Protein AF-A0A949YAJ8-F1 (afdb_monomer)

Secondary structure (DSSP, 8-state):
----PPP-TTEEEEEEEETTEEEEEEEEE-TTSPEEE----TT--GGGGTTHHHHHHHTT-EEEEEPPTTSTTS---SSSTTTSHHHHHHHHHTT--SS------TT--S-HHHH-HHHHHHHHHHHHHHHHHHHHHTT-

Radius of gyration: 16.21 Å; Cα contacts (8 Å, |Δi|>4): 186; chains: 1; bounding box: 40×36×46 Å

pLDDT: mean 83.18, std 14.33, range [36.09, 97.31]

Mean predicted aligned error: 7.19 Å

Solvent-accessible surface area (backbone atoms only — not comparable to full-atom values): 8382 Å² total; per-residue (Å²): 132,87,71,78,79,78,85,46,82,76,45,48,78,50,76,46,80,52,95,94,41,46,34,23,31,36,40,31,47,34,88,87,26,63,79,44,79,48,78,58,62,90,97,44,28,35,70,61,38,59,66,31,52,48,53,42,27,74,74,41,22,17,40,39,22,44,17,54,85,64,23,68,80,13,41,65,76,87,77,62,84,72,69,43,73,63,45,45,46,50,63,48,58,79,57,65,65,94,74,85,86,87,86,85,63,83,101,54,79,89,50,51,44,76,73,39,25,68,62,53,45,50,55,51,52,53,52,54,54,51,52,55,53,54,61,64,56,74,76,112

Nearest PDB structures (foldseek):
  7jqx-assembly1_A  TM=7.637E-01  e=1.543E-08  Burkholderia cenocepacia J2315
  7jqy-assembly1_B  TM=7.613E-01  e=2.591E-08  Burkholderia cenocepacia J2315
  3qit-assembly1_A  TM=8.392E-01  e=1.533E-06  Moorena producens 19L
  3qit-assembly2_D  TM=7.575E-01  e=1.109E-06  Moorena producens 19L
  3qit-assembly1_B  TM=7.539E-01  e=1.109E-06  Moorena producens 19L

Foldseek 3Di:
DPDDPDDQPQKDWDWDDDPNKIKIKIWGAAPPAAEDEDEDDPPDAQCLQSQQVVVLSVVRYTYMYIGPACGDPIDPDPDCPCVPPVNVVVVCVVVPDPDDDDDDDPPDDDRCSVPPSPVVNVVVVVSVVVVVVVVVVVVD

Sequence (140 aa):
MQKEPSEIPGFRHTLAEVADTRISYWIGGRTEGPPVLLWHGFLGNSFSWHKVMPLLAGAGCSVLAPDMRGFGDSAKPLGTDGYDGKALAEEFRRLVAENVAGGVIDSSGHFLPEEAPEEVVRSLLDALGQEQKLKSTAHI

Structure (mmCIF, N/CA/C/O backbone):
data_AF-A0A949YAJ8-F1
#
_entry.id   AF-A0A949YAJ8-F1
#
loop_
_atom_site.group_PDB
_atom_site.id
_atom_site.type_symbol
_atom_site.label_atom_id
_atom_site.label_alt_id
_atom_site.label_comp_id
_atom_site.label_asym_id
_at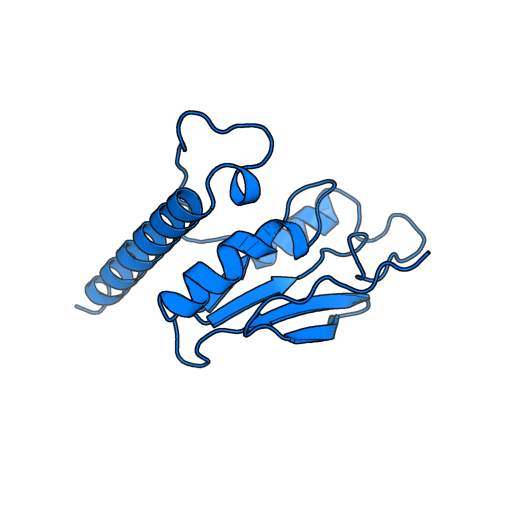om_site.label_entity_id
_atom_site.label_seq_id
_atom_site.pdbx_PDB_ins_code
_atom_site.Cartn_x
_atom_site.Cartn_y
_atom_site.Cartn_z
_atom_site.occupancy
_atom_site.B_iso_or_equiv
_atom_site.auth_seq_id
_atom_site.auth_comp_id
_atom_site.auth_asym_id
_atom_site.auth_atom_id
_atom_site.pdbx_PDB_model_num
ATOM 1 N N . MET A 1 1 ? 2.517 15.857 -19.663 1.00 36.09 1 MET A N 1
ATOM 2 C CA . MET A 1 1 ? 1.704 16.624 -18.699 1.00 36.09 1 MET A CA 1
ATOM 3 C C . MET A 1 1 ? 1.783 15.878 -17.379 1.00 36.09 1 MET A C 1
ATOM 5 O O . MET A 1 1 ? 1.143 14.844 -17.260 1.00 36.09 1 MET A O 1
ATOM 9 N N . GLN A 1 2 ? 2.671 16.297 -16.472 1.00 36.97 2 GLN A N 1
ATOM 10 C CA . GLN A 1 2 ? 2.704 15.738 -15.118 1.00 36.97 2 GLN A CA 1
ATOM 11 C C . GLN A 1 2 ? 1.421 16.208 -14.436 1.00 36.97 2 GLN A C 1
ATOM 13 O O . GLN A 1 2 ? 1.167 17.408 -14.359 1.00 36.97 2 GLN A O 1
ATOM 18 N N . LYS A 1 3 ? 0.544 15.264 -14.106 1.00 44.19 3 LYS A N 1
ATOM 19 C CA . LYS A 1 3 ? -0.681 15.550 -13.370 1.00 44.19 3 LYS A CA 1
ATOM 20 C C . LYS A 1 3 ? -0.236 15.719 -11.919 1.00 44.19 3 LYS A C 1
ATOM 22 O O . LYS A 1 3 ? 0.390 14.802 -11.401 1.00 44.19 3 LYS A O 1
ATOM 27 N N . GLU A 1 4 ? -0.488 16.882 -11.320 1.00 49.53 4 GLU A N 1
ATOM 28 C CA . GLU A 1 4 ? -0.340 17.080 -9.870 1.00 49.53 4 GLU A CA 1
ATOM 29 C C . GLU A 1 4 ? -0.942 15.858 -9.150 1.00 49.53 4 GLU A C 1
ATOM 31 O O . GLU A 1 4 ? -2.061 15.459 -9.515 1.00 49.53 4 GLU A O 1
ATOM 36 N N . PRO A 1 5 ? -0.227 15.213 -8.208 1.00 54.81 5 PRO A N 1
ATOM 37 C CA . PRO A 1 5 ? -0.802 14.107 -7.468 1.00 54.81 5 PRO A CA 1
ATOM 38 C C . PRO A 1 5 ? -2.028 14.638 -6.733 1.00 54.81 5 PRO A C 1
ATOM 40 O O . PRO A 1 5 ? -1.943 15.581 -5.950 1.00 54.81 5 PRO A O 1
ATOM 43 N N . SER A 1 6 ? -3.190 14.058 -7.024 1.00 71.25 6 SER A N 1
ATOM 44 C CA . SER A 1 6 ? -4.418 14.347 -6.292 1.00 71.25 6 SER A CA 1
ATOM 45 C C . SER A 1 6 ? -4.152 14.159 -4.798 1.00 71.25 6 SER A C 1
ATOM 47 O O . SER A 1 6 ? -3.668 13.106 -4.389 1.00 71.25 6 SER A O 1
ATOM 49 N N . GLU A 1 7 ? -4.408 15.192 -3.995 1.00 86.06 7 GLU A N 1
ATOM 50 C CA . GLU A 1 7 ? -4.142 15.157 -2.556 1.00 86.06 7 GLU A CA 1
ATOM 51 C C . GLU A 1 7 ? -4.919 14.021 -1.876 1.00 86.06 7 GLU A C 1
ATOM 53 O O . GLU A 1 7 ? -6.088 13.772 -2.180 1.00 86.06 7 GLU A O 1
ATOM 58 N N . ILE A 1 8 ? -4.271 13.350 -0.921 1.00 92.31 8 ILE A N 1
ATOM 59 C CA . ILE A 1 8 ? -4.879 12.299 -0.101 1.00 92.31 8 ILE A CA 1
ATOM 60 C C . ILE A 1 8 ? -4.901 12.803 1.348 1.00 92.31 8 ILE A C 1
ATOM 62 O O . ILE A 1 8 ? -3.833 12.995 1.938 1.00 92.31 8 ILE A O 1
ATOM 66 N N . PRO A 1 9 ? -6.082 13.052 1.943 1.00 89.00 9 PRO A N 1
ATOM 67 C CA . PRO A 1 9 ? -6.181 13.655 3.268 1.00 89.00 9 PRO A CA 1
ATOM 68 C C . PRO A 1 9 ? -5.411 12.878 4.339 1.00 89.00 9 PRO A C 1
ATOM 70 O O . PRO A 1 9 ? -5.625 11.683 4.526 1.00 89.00 9 PRO A O 1
ATOM 73 N N . GLY A 1 10 ? -4.532 13.570 5.068 1.00 91.56 10 GLY A N 1
ATOM 74 C CA . GLY A 1 10 ? -3.727 12.969 6.138 1.00 91.56 10 GLY A CA 1
ATOM 75 C C . GLY A 1 10 ? -2.516 12.163 5.657 1.00 91.56 10 GLY A C 1
ATOM 76 O O . GLY A 1 10 ? -1.857 11.526 6.479 1.00 91.56 10 GLY A O 1
ATOM 77 N N . PHE A 1 11 ? -2.204 12.206 4.359 1.00 96.19 11 PHE A N 1
ATOM 78 C CA . PHE A 1 11 ? -1.053 11.530 3.776 1.00 96.19 11 PHE A CA 1
ATOM 79 C C . PHE A 1 11 ? -0.096 12.519 3.124 1.00 96.19 11 PHE A C 1
ATOM 81 O O . PHE A 1 11 ? -0.489 13.499 2.496 1.00 96.19 11 PHE A O 1
ATOM 88 N N . ARG A 1 12 ? 1.194 12.225 3.263 1.00 95.31 12 ARG A N 1
ATOM 89 C CA . ARG A 1 12 ? 2.269 12.933 2.577 1.00 95.31 12 ARG A CA 1
ATOM 90 C C . ARG A 1 12 ? 2.787 12.067 1.439 1.00 95.31 12 ARG A C 1
ATOM 92 O O . ARG A 1 12 ? 3.123 10.905 1.665 1.00 95.31 12 ARG A O 1
ATOM 99 N N . HIS A 1 13 ? 2.906 12.659 0.256 1.00 95.56 13 HIS A N 1
ATOM 100 C CA . HIS A 1 13 ? 3.624 12.081 -0.877 1.00 95.56 13 HIS A CA 1
ATOM 101 C C . HIS A 1 13 ? 5.090 12.510 -0.828 1.00 95.56 13 HIS A C 1
ATOM 103 O O . HIS A 1 13 ? 5.386 13.683 -0.598 1.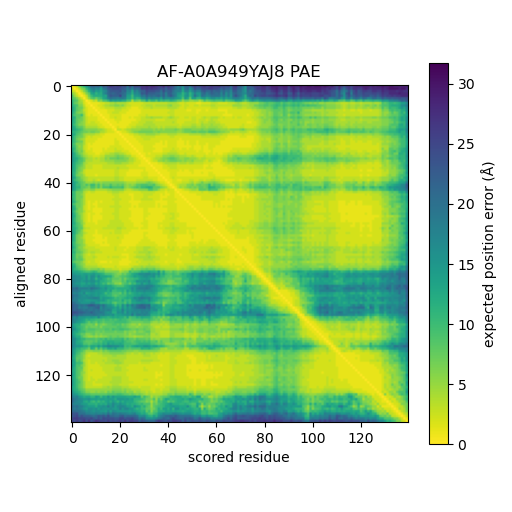00 95.56 13 HIS A O 1
ATOM 109 N N . THR A 1 14 ? 6.020 11.567 -0.958 1.00 93.88 14 THR A N 1
ATOM 110 C CA . THR A 1 14 ? 7.459 11.852 -0.896 1.00 93.88 14 THR A CA 1
ATOM 111 C C . THR A 1 14 ? 8.269 10.795 -1.648 1.00 93.88 14 THR A C 1
ATOM 113 O O . THR A 1 14 ? 7.748 9.765 -2.072 1.00 93.88 14 THR A O 1
ATOM 116 N N . LEU A 1 15 ? 9.561 11.068 -1.818 1.00 93.69 15 LEU A N 1
ATOM 117 C CA . LEU A 1 15 ? 10.530 10.192 -2.468 1.00 93.69 15 LEU A CA 1
ATOM 118 C C . LEU A 1 15 ? 11.583 9.726 -1.451 1.00 93.69 15 LEU A C 1
ATOM 120 O O . LEU A 1 15 ? 11.938 10.482 -0.545 1.00 93.69 15 LEU A O 1
ATOM 124 N N . ALA A 1 16 ? 12.111 8.516 -1.624 1.00 92.31 16 ALA A N 1
ATOM 125 C CA . ALA A 1 16 ? 13.292 8.022 -0.915 1.00 92.31 16 ALA A CA 1
ATOM 126 C C . ALA A 1 16 ? 14.221 7.260 -1.864 1.00 92.31 16 ALA A C 1
ATOM 128 O O . ALA A 1 16 ? 13.761 6.603 -2.794 1.00 92.31 16 ALA A O 1
ATOM 129 N N . GLU A 1 17 ? 15.526 7.320 -1.610 1.00 90.88 17 GLU A N 1
ATOM 130 C CA . GLU A 1 17 ? 16.500 6.456 -2.281 1.00 90.88 17 GLU A CA 1
ATOM 131 C C . GLU A 1 17 ? 16.525 5.095 -1.579 1.00 90.88 17 GLU A C 1
ATOM 133 O O . GLU A 1 17 ? 16.821 5.004 -0.384 1.00 90.88 17 GLU A O 1
ATOM 138 N N . VAL A 1 18 ? 16.193 4.036 -2.314 1.00 84.62 18 VAL A N 1
ATOM 139 C CA . VAL A 1 18 ? 16.194 2.656 -1.824 1.00 84.62 18 VAL A CA 1
ATOM 140 C C . VAL A 1 18 ? 17.124 1.845 -2.716 1.00 84.62 18 VAL A C 1
ATOM 142 O O . VAL A 1 18 ? 16.849 1.636 -3.896 1.00 84.62 18 VAL A O 1
ATOM 145 N N . ALA A 1 19 ? 18.243 1.400 -2.139 1.00 82.00 19 ALA A N 1
ATOM 146 C CA . ALA A 1 19 ? 19.365 0.825 -2.878 1.00 82.00 19 ALA A CA 1
ATOM 147 C C . ALA A 1 19 ? 19.861 1.774 -3.989 1.00 82.00 19 ALA A C 1
ATOM 149 O O . ALA A 1 19 ? 20.478 2.791 -3.687 1.00 82.00 19 ALA A O 1
ATOM 150 N N . ASP A 1 20 ? 19.603 1.445 -5.251 1.00 83.00 20 ASP A N 1
ATOM 151 C CA . ASP A 1 20 ? 20.008 2.192 -6.444 1.00 83.00 20 ASP A CA 1
ATOM 152 C C . ASP A 1 20 ? 18.829 2.892 -7.145 1.00 83.00 20 ASP A C 1
ATOM 154 O O . ASP A 1 20 ? 18.955 3.337 -8.286 1.00 83.00 20 ASP A O 1
ATOM 158 N N . THR A 1 21 ? 17.660 2.945 -6.498 1.00 85.06 21 THR A N 1
ATOM 159 C CA . THR A 1 21 ? 16.413 3.395 -7.122 1.00 85.06 21 THR A CA 1
ATOM 160 C C . THR A 1 21 ? 15.659 4.379 -6.241 1.00 85.06 21 THR A C 1
ATOM 162 O O . THR A 1 21 ? 15.359 4.110 -5.078 1.00 85.06 21 THR A O 1
ATOM 165 N N . ARG A 1 22 ? 15.249 5.497 -6.844 1.00 92.81 22 ARG A N 1
ATOM 166 C CA . ARG A 1 22 ? 14.348 6.461 -6.216 1.00 92.81 22 ARG A CA 1
ATOM 167 C C . ARG A 1 22 ? 12.912 5.943 -6.222 1.00 92.81 22 ARG A C 1
ATOM 169 O O . ARG A 1 22 ? 12.319 5.783 -7.291 1.00 92.81 22 ARG A O 1
ATOM 176 N N . ILE A 1 23 ? 12.355 5.741 -5.036 1.00 92.75 23 ILE A N 1
ATOM 177 C CA . ILE A 1 23 ? 11.005 5.229 -4.811 1.00 92.75 23 ILE A CA 1
ATOM 178 C C . ILE A 1 23 ? 10.070 6.357 -4.377 1.00 92.75 23 ILE A C 1
ATOM 180 O O . ILE A 1 23 ? 10.345 7.063 -3.408 1.00 92.75 23 ILE A O 1
ATOM 184 N N . SER A 1 24 ? 8.966 6.514 -5.103 1.00 95.38 24 SER A N 1
ATOM 185 C CA . SER A 1 24 ? 7.818 7.364 -4.764 1.00 95.38 24 SER A CA 1
ATOM 186 C C . SER A 1 24 ? 6.900 6.623 -3.804 1.00 95.38 24 SER A C 1
ATOM 188 O O . SER A 1 24 ? 6.660 5.432 -3.991 1.00 95.38 24 SER A O 1
ATOM 190 N N . TYR A 1 25 ? 6.393 7.291 -2.770 1.00 95.06 25 TYR A N 1
ATOM 191 C CA . TYR A 1 25 ? 5.452 6.672 -1.842 1.00 95.06 25 TYR A CA 1
ATOM 192 C C . TYR A 1 25 ? 4.557 7.674 -1.115 1.00 95.06 25 TYR A C 1
ATOM 194 O O . TYR A 1 25 ? 4.913 8.836 -0.902 1.00 95.06 25 TYR A O 1
ATOM 202 N N . TRP A 1 26 ? 3.405 7.179 -0.669 1.00 96.50 26 TRP A N 1
ATOM 203 C CA . TRP A 1 26 ? 2.528 7.848 0.288 1.00 96.50 26 TRP A CA 1
ATOM 204 C C . TRP A 1 26 ? 2.741 7.290 1.690 1.00 96.50 26 TRP A C 1
ATOM 206 O O . TRP A 1 26 ? 2.879 6.080 1.863 1.00 96.50 26 TRP A O 1
ATOM 216 N N . ILE A 1 27 ? 2.742 8.164 2.696 1.00 96.12 27 ILE A N 1
ATOM 217 C CA . ILE A 1 27 ? 2.810 7.779 4.109 1.00 96.12 27 ILE A CA 1
ATOM 218 C C . ILE A 1 27 ? 1.851 8.619 4.954 1.00 96.12 27 ILE A C 1
ATOM 220 O O . ILE A 1 27 ? 1.750 9.833 4.766 1.00 96.12 27 ILE A O 1
ATOM 224 N N . GLY A 1 28 ? 1.158 7.983 5.894 1.00 96.31 28 GLY A N 1
ATOM 225 C CA . GLY A 1 28 ? 0.183 8.642 6.761 1.00 96.31 28 GLY A CA 1
ATOM 226 C C . GLY A 1 28 ? -0.345 7.727 7.862 1.00 96.31 28 GLY A C 1
ATOM 227 O O . GLY A 1 28 ? 0.120 6.602 8.038 1.00 96.31 28 GLY A O 1
ATOM 228 N N . GLY A 1 29 ? -1.327 8.218 8.615 1.00 94.81 29 GLY A N 1
ATOM 229 C CA . GLY A 1 29 ? -1.901 7.496 9.752 1.00 94.81 29 GLY A CA 1
ATOM 230 C C . GLY A 1 29 ? -1.152 7.714 11.069 1.00 94.81 29 GLY A C 1
ATOM 231 O O . GLY A 1 29 ? -0.429 8.696 11.242 1.00 94.81 29 GLY A O 1
ATOM 232 N N . ARG A 1 30 ? -1.379 6.829 12.044 1.00 93.50 30 ARG A N 1
ATOM 233 C CA . ARG A 1 30 ? -0.803 6.949 13.393 1.00 93.50 30 ARG A CA 1
ATOM 234 C C . ARG A 1 30 ? 0.572 6.296 13.433 1.00 93.50 30 ARG A C 1
ATOM 236 O O . ARG A 1 30 ? 0.661 5.096 13.230 1.00 93.50 30 ARG A O 1
ATOM 243 N N . THR A 1 31 ? 1.614 7.046 13.790 1.00 88.06 31 THR A N 1
ATOM 244 C CA . THR A 1 31 ? 3.006 6.553 13.837 1.00 88.06 31 THR A CA 1
ATOM 245 C C . THR A 1 31 ? 3.190 5.290 14.686 1.00 88.06 31 THR A C 1
ATOM 247 O O . THR A 1 31 ? 3.973 4.424 14.317 1.00 88.06 31 THR A O 1
ATOM 250 N N . GLU A 1 32 ? 2.451 5.168 15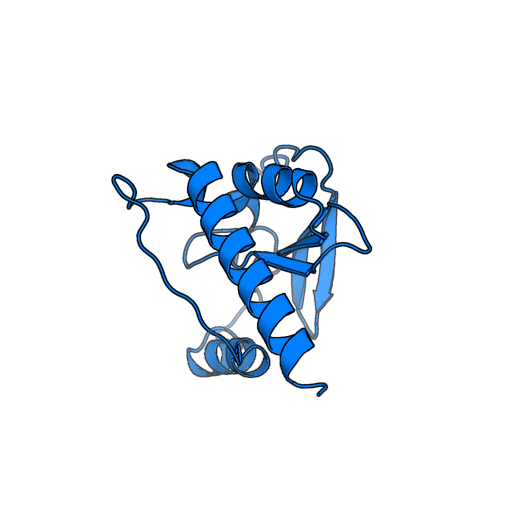.794 1.00 90.31 32 GLU A N 1
ATOM 251 C CA . GLU A 1 32 ? 2.496 4.004 16.700 1.00 90.31 32 GLU A CA 1
ATOM 252 C C . GLU A 1 32 ? 1.395 2.964 16.420 1.00 90.31 32 GLU A C 1
ATOM 254 O O . GLU A 1 32 ? 1.184 2.037 17.199 1.00 90.31 32 GLU A O 1
ATOM 259 N N . GLY A 1 33 ? 0.648 3.137 15.330 1.00 89.81 33 GLY A N 1
ATOM 260 C CA . GLY A 1 33 ? -0.363 2.186 14.888 1.00 89.81 33 GLY A CA 1
ATOM 261 C C . GLY A 1 33 ? 0.246 0.944 14.232 1.00 89.81 33 GLY A C 1
ATOM 262 O O . GLY A 1 33 ? 1.404 0.980 13.804 1.00 89.81 33 GLY A O 1
ATOM 263 N N . PRO A 1 34 ? -0.533 -0.143 14.075 1.00 92.12 34 PRO A N 1
ATOM 264 C CA . PRO A 1 34 ? -0.100 -1.305 13.305 1.00 92.12 34 PRO A CA 1
ATOM 265 C C . PRO A 1 34 ? 0.354 -0.883 11.897 1.00 92.12 34 PRO A C 1
ATOM 267 O O . PRO A 1 34 ? -0.402 -0.174 11.219 1.00 92.12 34 PRO A O 1
AT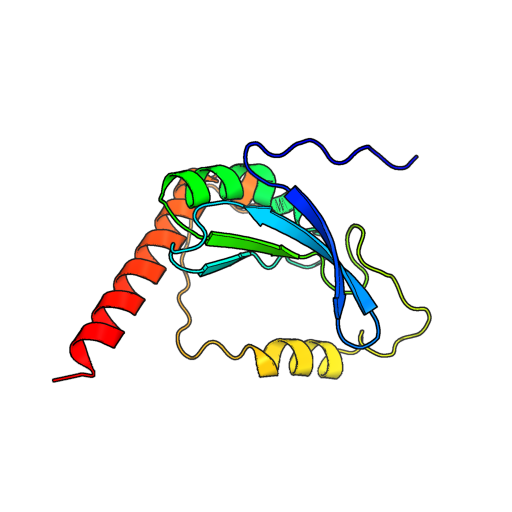OM 270 N N . PRO A 1 35 ? 1.567 -1.265 11.455 1.00 91.56 35 PRO A N 1
ATOM 271 C CA . PRO A 1 35 ? 2.071 -0.885 10.146 1.00 91.56 35 PRO A CA 1
ATOM 272 C C . PRO A 1 35 ? 1.362 -1.671 9.042 1.00 91.56 35 PRO A C 1
ATOM 274 O O . PRO A 1 35 ? 1.235 -2.892 9.114 1.00 91.56 35 PRO A O 1
ATOM 277 N N . VAL A 1 36 ? 0.939 -0.966 7.996 1.00 93.50 36 VAL A N 1
ATOM 278 C CA . VAL A 1 36 ? 0.301 -1.528 6.806 1.00 93.50 36 VAL A CA 1
ATOM 279 C C . VAL A 1 36 ? 1.045 -1.041 5.571 1.00 93.50 36 VAL A C 1
ATOM 281 O O . VAL A 1 36 ? 1.080 0.156 5.284 1.00 93.50 36 VAL A O 1
ATOM 284 N N . LEU A 1 37 ? 1.628 -1.986 4.835 1.00 92.62 37 LEU A N 1
ATOM 285 C CA . LEU A 1 37 ? 2.222 -1.752 3.525 1.00 92.62 37 LEU A CA 1
ATOM 286 C C . LEU A 1 37 ? 1.197 -2.107 2.444 1.00 92.62 37 LEU A C 1
ATOM 288 O O . LEU A 1 37 ? 0.803 -3.265 2.322 1.00 92.62 37 LEU A O 1
ATOM 292 N N . LEU A 1 38 ? 0.777 -1.123 1.652 1.00 93.81 38 LEU A N 1
ATOM 293 C CA . LEU A 1 38 ? -0.131 -1.324 0.526 1.00 93.81 38 LEU A CA 1
ATOM 294 C C . LEU A 1 38 ? 0.674 -1.453 -0.764 1.00 93.81 38 LEU A C 1
ATOM 296 O O . LEU A 1 38 ? 1.193 -0.471 -1.295 1.00 93.81 38 LEU A O 1
ATOM 300 N N . TRP A 1 39 ? 0.777 -2.681 -1.262 1.00 89.75 39 TRP A N 1
ATOM 301 C CA . TRP A 1 39 ? 1.522 -2.996 -2.474 1.00 89.75 39 TRP A CA 1
ATOM 302 C C . TRP A 1 39 ? 0.584 -3.051 -3.680 1.00 89.75 39 TRP A C 1
ATOM 304 O O . TRP A 1 39 ? -0.401 -3.788 -3.672 1.00 89.75 39 TRP A O 1
ATOM 314 N N . HIS A 1 40 ? 0.845 -2.253 -4.716 1.00 90.06 40 HIS A N 1
ATOM 315 C CA . HIS A 1 40 ? 0.012 -2.252 -5.920 1.00 90.06 40 HIS A CA 1
ATOM 316 C C . HIS A 1 40 ? 0.392 -3.386 -6.888 1.00 90.06 40 HIS A C 1
ATOM 318 O O . HIS A 1 40 ? 1.490 -3.939 -6.839 1.00 90.06 40 HIS A O 1
ATOM 324 N N . GLY A 1 41 ? -0.528 -3.728 -7.792 1.00 79.69 41 GLY A N 1
ATOM 325 C CA . GLY A 1 41 ? -0.310 -4.732 -8.835 1.00 79.69 41 GLY A CA 1
ATOM 326 C C . GLY A 1 41 ? 0.292 -4.171 -10.128 1.00 79.69 41 GLY A C 1
ATOM 327 O O . GLY A 1 41 ? 0.598 -2.980 -10.245 1.00 79.69 41 GLY A O 1
ATOM 328 N N . PHE A 1 42 ? 0.423 -5.050 -11.124 1.00 73.75 42 PHE A N 1
ATOM 329 C CA . PHE A 1 42 ? 0.845 -4.708 -12.484 1.00 73.75 42 PHE A CA 1
ATOM 330 C C . PHE A 1 42 ? -0.095 -3.661 -13.112 1.00 73.75 42 PHE A C 1
ATOM 332 O O . PHE A 1 42 ? -1.305 -3.715 -12.911 1.00 73.75 42 PHE A O 1
ATOM 339 N N . LEU A 1 43 ? 0.468 -2.704 -13.858 1.00 77.69 43 LEU A N 1
ATOM 340 C CA . LEU A 1 43 ? -0.203 -1.517 -14.433 1.00 77.69 43 LEU A CA 1
ATOM 341 C C . LEU A 1 43 ? -0.759 -0.490 -13.424 1.00 77.69 43 LEU A C 1
ATOM 343 O O . LEU A 1 43 ? -1.280 0.540 -13.848 1.00 77.69 43 LEU A O 1
ATOM 347 N N . GLY A 1 44 ? -0.626 -0.731 -12.118 1.00 85.81 44 GLY A N 1
ATOM 348 C CA . GLY A 1 44 ? -1.033 0.204 -11.068 1.00 85.81 44 GLY A CA 1
ATOM 349 C C . GLY A 1 44 ? 0.075 1.158 -10.610 1.00 85.81 44 GLY A C 1
ATOM 350 O O . GLY A 1 44 ? 1.203 1.138 -11.106 1.00 85.81 44 GLY A O 1
ATOM 351 N N . ASN A 1 45 ? -0.265 1.983 -9.624 1.00 92.12 45 ASN A N 1
ATOM 352 C CA . ASN A 1 45 ? 0.659 2.783 -8.816 1.00 92.12 45 ASN A CA 1
ATOM 353 C C . ASN A 1 45 ? 0.071 2.938 -7.402 1.00 92.12 45 ASN A C 1
ATOM 355 O O . ASN A 1 45 ? -1.039 2.497 -7.143 1.00 92.12 45 ASN A O 1
ATOM 359 N N . SER A 1 46 ? 0.778 3.556 -6.471 1.00 93.50 46 SER A N 1
ATOM 360 C CA . SER A 1 46 ? 0.334 3.778 -5.089 1.00 93.50 46 SER A CA 1
ATOM 361 C C . SER A 1 46 ? -1.000 4.531 -4.959 1.00 93.50 46 SER A C 1
ATOM 363 O O . SER A 1 46 ? -1.758 4.265 -4.023 1.00 93.50 46 SER A O 1
ATOM 365 N N . PHE A 1 47 ? -1.349 5.405 -5.911 1.00 93.19 47 PHE A N 1
ATOM 366 C CA . PHE A 1 47 ? -2.617 6.149 -5.908 1.00 93.19 47 PHE A CA 1
ATOM 367 C C . PHE A 1 47 ? -3.848 5.243 -6.088 1.00 93.19 47 PHE A C 1
ATOM 369 O O . PHE A 1 47 ? -4.956 5.605 -5.693 1.00 93.19 47 PHE A O 1
ATOM 376 N N . SER A 1 48 ? -3.649 4.018 -6.578 1.00 92.62 48 SER A N 1
ATOM 377 C CA . SER A 1 48 ? -4.626 2.923 -6.530 1.00 92.62 48 SER A CA 1
ATOM 378 C C . SER A 1 48 ? -5.293 2.749 -5.161 1.00 92.62 48 SER A C 1
ATOM 380 O O . SER A 1 48 ? -6.412 2.263 -5.080 1.00 92.62 48 SER A O 1
ATOM 382 N N . TRP A 1 49 ? -4.626 3.149 -4.079 1.00 94.81 49 TRP A N 1
ATOM 383 C CA . TRP A 1 49 ? -5.111 2.980 -2.715 1.00 94.81 49 TRP A CA 1
ATOM 384 C C . TRP A 1 49 ? -5.742 4.239 -2.111 1.00 94.81 49 TRP A C 1
ATOM 386 O O . TRP A 1 49 ? -6.012 4.261 -0.911 1.00 94.81 49 TRP A O 1
ATOM 396 N N . HIS A 1 50 ? -5.984 5.296 -2.893 1.00 95.25 50 HIS A N 1
ATOM 397 C CA . HIS A 1 50 ? -6.375 6.604 -2.353 1.00 95.25 50 HIS A CA 1
ATOM 398 C C . HIS A 1 50 ? -7.676 6.601 -1.533 1.00 95.25 50 HIS A C 1
ATOM 400 O O . HIS A 1 50 ? -7.793 7.383 -0.593 1.00 95.25 50 HIS A O 1
ATOM 406 N N . LYS A 1 51 ? -8.625 5.702 -1.831 1.00 95.50 51 LYS A N 1
ATOM 407 C CA . LYS A 1 51 ? -9.849 5.514 -1.030 1.00 95.50 51 LYS A CA 1
ATOM 408 C C . LYS A 1 51 ? -9.641 4.646 0.214 1.00 95.50 51 LYS A C 1
ATOM 410 O O . LYS A 1 51 ? -10.334 4.819 1.207 1.00 95.50 51 LYS A O 1
ATOM 415 N N . VAL A 1 52 ? -8.673 3.732 0.180 1.00 96.75 52 VAL A N 1
ATOM 416 C CA . VAL A 1 52 ? -8.381 2.767 1.256 1.00 96.75 52 VAL A CA 1
ATOM 417 C C . VAL A 1 52 ? -7.481 3.380 2.333 1.00 96.75 52 VAL A C 1
ATOM 419 O O . VAL A 1 52 ? -7.691 3.165 3.526 1.00 96.75 52 VAL A O 1
ATOM 422 N N . MET A 1 53 ? -6.491 4.178 1.927 1.00 97.25 53 MET A N 1
ATOM 423 C CA . MET A 1 53 ? -5.498 4.787 2.815 1.00 97.25 53 MET A CA 1
ATOM 424 C C . MET A 1 53 ? -6.122 5.611 3.964 1.00 97.25 53 MET A C 1
ATOM 426 O O . MET A 1 53 ? -5.795 5.331 5.123 1.00 97.25 53 MET A O 1
ATOM 430 N N . PRO A 1 54 ? -7.054 6.559 3.717 1.00 96.62 54 PRO A N 1
ATOM 431 C CA . PRO A 1 54 ? -7.693 7.326 4.789 1.00 96.62 54 PRO A CA 1
ATOM 432 C C . PRO A 1 54 ? -8.513 6.465 5.755 1.00 96.62 54 PRO A C 1
ATOM 434 O O . PRO A 1 54 ? -8.552 6.754 6.949 1.00 96.62 54 PRO A O 1
ATOM 437 N N . LEU A 1 55 ? -9.140 5.392 5.265 1.00 97.31 55 LEU A N 1
ATOM 438 C CA . LEU A 1 55 ? -9.951 4.490 6.084 1.00 97.31 55 LEU A CA 1
ATOM 439 C C . LEU A 1 55 ? -9.084 3.675 7.056 1.00 97.31 55 LEU A C 1
ATOM 441 O O . LEU A 1 55 ? -9.405 3.589 8.240 1.00 97.31 55 LEU A O 1
ATOM 445 N N . LEU A 1 56 ? -7.944 3.149 6.595 1.00 97.12 56 LEU A N 1
ATOM 446 C CA . LEU A 1 56 ? -6.967 2.475 7.462 1.00 97.12 56 LEU A CA 1
ATOM 447 C C . LEU A 1 56 ? -6.354 3.437 8.487 1.00 97.12 56 LEU A C 1
ATOM 449 O O . LEU A 1 56 ? -6.214 3.093 9.661 1.00 97.12 56 LEU A O 1
ATOM 453 N N . ALA A 1 57 ? -6.020 4.659 8.064 1.00 96.44 57 ALA A N 1
ATOM 454 C CA . ALA A 1 57 ? -5.536 5.696 8.971 1.00 96.44 57 ALA A CA 1
ATOM 455 C C . ALA A 1 57 ? -6.583 6.041 10.048 1.00 96.44 57 ALA A C 1
ATOM 457 O O . ALA A 1 57 ? -6.240 6.138 11.227 1.00 96.44 57 ALA A O 1
ATOM 458 N N . GLY A 1 58 ? -7.859 6.158 9.664 1.00 96.06 58 GLY A N 1
ATOM 459 C CA . GLY A 1 58 ? -8.986 6.364 10.578 1.00 96.06 58 GLY A CA 1
ATOM 460 C C . GLY A 1 58 ? -9.204 5.200 11.551 1.00 96.06 58 GLY A C 1
ATOM 461 O O . GLY A 1 58 ? -9.564 5.428 12.704 1.00 96.06 58 GLY A O 1
ATOM 462 N N . ALA A 1 59 ? -8.899 3.969 11.131 1.00 95.94 59 ALA A N 1
ATOM 463 C CA . ALA A 1 59 ? -8.870 2.785 11.994 1.00 95.94 59 ALA A CA 1
ATOM 464 C C . ALA A 1 59 ? -7.632 2.724 12.916 1.00 95.94 59 ALA A C 1
ATOM 466 O O . ALA A 1 59 ? -7.523 1.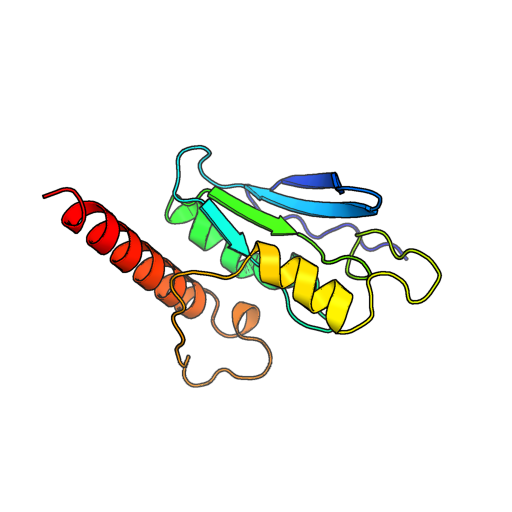840 13.764 1.00 95.94 59 ALA A O 1
ATOM 467 N N . GLY A 1 60 ? -6.710 3.682 12.792 1.00 95.31 60 GLY A N 1
ATOM 468 C CA . GLY A 1 60 ? -5.553 3.837 13.664 1.00 95.31 60 GLY A CA 1
ATOM 469 C C . GLY A 1 60 ? -4.282 3.136 13.191 1.00 95.31 60 GLY A C 1
ATOM 470 O O . GLY A 1 60 ? -3.354 3.020 13.988 1.00 95.31 60 GLY A O 1
ATOM 471 N N . CYS A 1 61 ? -4.213 2.695 11.933 1.00 95.62 61 CYS A N 1
ATOM 472 C CA . CYS A 1 61 ? -3.009 2.110 11.341 1.00 95.62 61 CYS A CA 1
ATOM 473 C C . CYS A 1 61 ? -1.955 3.170 10.974 1.00 95.62 61 CYS A C 1
ATOM 475 O O . CYS A 1 61 ? -2.276 4.343 10.757 1.00 95.62 61 CYS A O 1
ATOM 477 N N . SER A 1 62 ? -0.700 2.730 10.858 1.00 95.81 62 SER A N 1
ATOM 478 C CA . SER A 1 62 ? 0.388 3.455 10.188 1.00 95.81 62 SER A CA 1
ATOM 479 C C . SER A 1 62 ? 0.490 2.926 8.761 1.00 95.81 62 SER A C 1
ATOM 481 O O . SER A 1 62 ? 0.698 1.730 8.580 1.00 95.81 62 SER A O 1
ATOM 483 N N . VAL A 1 63 ? 0.293 3.757 7.741 1.00 96.75 63 VAL A N 1
ATOM 484 C CA . VAL A 1 63 ? 0.095 3.280 6.364 1.00 96.75 63 VAL A CA 1
ATOM 485 C C . VAL A 1 63 ? 1.189 3.806 5.444 1.00 96.75 63 VAL A C 1
ATOM 487 O O . VAL A 1 63 ? 1.471 5.005 5.425 1.00 96.75 63 VAL A O 1
ATOM 490 N N . LEU A 1 64 ? 1.770 2.903 4.655 1.00 95.62 64 LEU A N 1
ATOM 491 C CA . LEU A 1 64 ? 2.782 3.174 3.638 1.00 95.62 64 LEU A CA 1
ATOM 492 C C . LEU A 1 64 ? 2.344 2.555 2.302 1.00 95.62 64 LEU A C 1
ATOM 494 O O . LEU A 1 64 ? 2.024 1.370 2.251 1.00 95.62 64 LEU A O 1
ATOM 498 N N . ALA A 1 65 ? 2.357 3.329 1.219 1.00 95.88 65 ALA A N 1
ATOM 499 C CA . ALA A 1 65 ? 2.009 2.857 -0.124 1.00 95.88 65 ALA A CA 1
ATOM 500 C C . ALA A 1 65 ? 3.060 3.328 -1.146 1.00 95.88 65 ALA A C 1
ATOM 502 O O . ALA A 1 65 ? 2.987 4.473 -1.603 1.00 95.88 65 ALA A O 1
ATOM 503 N N . PRO A 1 66 ? 4.068 2.500 -1.477 1.00 94.19 66 PRO A N 1
ATOM 504 C CA . PRO A 1 66 ? 5.081 2.833 -2.471 1.00 94.19 66 PRO A CA 1
ATOM 505 C C . PRO A 1 66 ? 4.641 2.505 -3.900 1.00 94.19 66 PRO A C 1
ATOM 507 O O . PRO A 1 66 ? 3.867 1.580 -4.138 1.00 94.19 66 PRO A O 1
ATOM 510 N N . ASP A 1 67 ? 5.200 3.238 -4.857 1.00 92.38 67 ASP A N 1
ATOM 511 C CA . ASP A 1 67 ? 5.264 2.853 -6.261 1.00 92.38 67 ASP A CA 1
ATOM 512 C C . ASP A 1 67 ? 6.431 1.875 -6.453 1.00 92.38 67 ASP A C 1
ATOM 514 O O . ASP A 1 67 ? 7.578 2.189 -6.122 1.00 92.38 67 ASP A O 1
ATOM 518 N N . MET A 1 68 ? 6.173 0.708 -7.039 1.00 88.00 68 MET A N 1
ATOM 519 C CA . MET A 1 68 ? 7.226 -0.236 -7.423 1.00 88.00 68 MET A CA 1
ATOM 520 C C . MET A 1 68 ? 8.242 0.413 -8.381 1.00 88.00 68 MET A C 1
ATOM 522 O O . MET A 1 68 ? 7.902 1.321 -9.148 1.00 88.00 68 MET A O 1
ATOM 526 N N . ARG A 1 69 ? 9.485 -0.094 -8.401 1.00 88.62 69 ARG A N 1
ATOM 527 C CA . ARG A 1 69 ? 10.480 0.234 -9.442 1.00 88.62 69 ARG A CA 1
ATOM 528 C C . ARG A 1 69 ? 9.828 0.110 -10.822 1.00 88.62 69 ARG A C 1
ATOM 530 O O . ARG A 1 69 ? 9.215 -0.907 -11.130 1.00 88.62 69 ARG A O 1
ATOM 537 N N . GLY A 1 70 ? 9.945 1.145 -11.649 1.00 88.12 70 GLY A N 1
ATOM 538 C CA . GLY A 1 70 ? 9.343 1.165 -12.984 1.00 88.12 70 GLY A CA 1
ATOM 539 C C . GLY A 1 70 ? 7.902 1.677 -13.061 1.00 88.12 70 GLY A C 1
ATOM 540 O O . GLY A 1 70 ? 7.421 1.955 -14.160 1.00 88.12 70 GLY A O 1
ATOM 541 N N . PHE A 1 71 ? 7.223 1.860 -11.928 1.00 90.12 71 PHE A N 1
ATOM 542 C CA . PHE A 1 71 ? 5.818 2.270 -11.861 1.00 90.12 71 PHE A CA 1
ATOM 543 C C . PHE A 1 71 ? 5.652 3.675 -11.277 1.00 90.12 71 PHE A C 1
ATOM 545 O O . PHE A 1 71 ? 6.591 4.249 -10.730 1.00 90.12 71 PHE A O 1
ATOM 552 N N . GLY A 1 72 ? 4.455 4.247 -11.454 1.00 90.62 72 GLY A N 1
ATOM 553 C CA . GLY A 1 72 ? 4.070 5.551 -10.897 1.00 90.62 72 GLY A CA 1
ATOM 554 C C . GLY A 1 72 ? 5.131 6.634 -11.087 1.00 90.62 72 GLY A C 1
ATOM 555 O O . GLY A 1 72 ? 5.646 6.806 -12.196 1.00 90.62 72 GLY A O 1
ATOM 556 N N . ASP A 1 73 ? 5.492 7.308 -10.001 1.00 92.56 73 ASP A N 1
ATOM 557 C CA . ASP A 1 73 ? 6.538 8.337 -9.971 1.00 92.56 73 ASP A CA 1
ATOM 558 C C . ASP A 1 73 ? 7.896 7.804 -9.480 1.00 92.56 73 ASP A C 1
ATOM 560 O O . ASP A 1 73 ? 8.885 8.545 -9.427 1.00 92.56 73 ASP A O 1
ATOM 564 N N . SER A 1 74 ? 7.982 6.501 -9.186 1.00 92.75 74 SER A N 1
ATOM 565 C CA . SER A 1 74 ? 9.259 5.823 -8.966 1.00 92.75 74 SER A CA 1
ATOM 566 C C . SER A 1 74 ? 10.122 5.864 -10.226 1.00 92.75 74 SER A C 1
ATOM 568 O O . SER A 1 74 ? 9.643 5.940 -11.372 1.00 92.75 74 SER A O 1
ATOM 570 N N . ALA A 1 75 ? 11.436 5.826 -10.006 1.00 90.44 75 ALA A N 1
ATOM 571 C CA . ALA A 1 75 ? 12.413 5.794 -11.076 1.00 90.44 75 ALA A CA 1
ATOM 572 C C . ALA A 1 75 ? 12.169 4.596 -12.005 1.00 90.44 75 ALA A C 1
ATOM 574 O O . ALA A 1 75 ? 11.728 3.520 -11.592 1.00 90.44 75 ALA A O 1
ATOM 575 N N . LYS A 1 76 ? 12.489 4.809 -13.284 1.00 90.88 76 LYS A N 1
ATOM 576 C CA . LYS A 1 76 ? 12.390 3.820 -14.362 1.00 90.88 76 LYS A CA 1
ATOM 577 C C . LYS A 1 76 ? 13.789 3.613 -14.945 1.00 90.88 76 LYS A C 1
ATOM 579 O O . LYS A 1 76 ? 14.072 4.183 -16.000 1.00 90.88 76 LYS A O 1
ATOM 584 N N . PRO A 1 77 ? 14.698 2.919 -14.227 1.00 84.88 77 PRO A N 1
ATOM 585 C CA . PRO A 1 77 ? 16.043 2.669 -14.731 1.00 84.88 77 PRO A CA 1
ATOM 586 C C . PRO A 1 77 ? 15.998 2.039 -16.124 1.00 84.88 77 PRO A C 1
ATOM 588 O O . PRO A 1 77 ? 15.125 1.218 -16.407 1.00 84.88 77 PRO A O 1
ATOM 591 N N . LEU A 1 78 ? 16.917 2.459 -16.993 1.00 79.31 78 LEU A N 1
ATOM 592 C CA . LEU A 1 78 ? 17.073 1.878 -18.325 1.00 79.31 78 LEU A CA 1
ATOM 593 C C . LEU A 1 78 ? 17.667 0.466 -18.216 1.00 79.31 78 LEU A C 1
ATOM 595 O O . LEU A 1 78 ? 18.499 0.213 -17.349 1.00 79.31 78 LEU A O 1
ATOM 599 N N . GLY A 1 79 ? 17.287 -0.421 -19.137 1.00 77.38 79 GLY A N 1
ATOM 600 C CA . GLY A 1 79 ? 17.717 -1.824 -19.147 1.00 77.38 79 GLY A CA 1
ATOM 601 C C . GLY A 1 79 ? 16.674 -2.780 -18.561 1.00 77.38 79 GLY A C 1
ATOM 602 O O . GLY A 1 79 ? 15.568 -2.374 -18.213 1.00 77.38 79 GLY A O 1
ATOM 603 N N . THR A 1 80 ? 17.006 -4.072 -18.515 1.00 71.06 80 THR A N 1
ATOM 604 C CA . THR A 1 80 ? 16.125 -5.132 -17.983 1.00 71.06 80 THR A CA 1
ATOM 605 C C . THR A 1 80 ? 16.477 -5.541 -16.553 1.00 71.06 80 THR A C 1
ATOM 607 O O . THR A 1 80 ? 15.735 -6.305 -15.936 1.00 71.06 80 THR A O 1
ATOM 610 N N . ASP A 1 81 ? 17.593 -5.039 -16.024 1.00 72.50 81 ASP A N 1
ATOM 611 C CA . ASP A 1 81 ? 18.077 -5.364 -14.684 1.00 72.50 81 ASP A CA 1
ATOM 612 C C . ASP A 1 81 ? 17.071 -4.891 -13.627 1.00 72.50 81 ASP A C 1
ATOM 614 O O . ASP A 1 81 ? 16.611 -3.747 -13.640 1.00 72.50 81 ASP A O 1
ATOM 618 N N . GLY A 1 82 ? 16.693 -5.794 -12.721 1.00 68.44 82 GLY A N 1
ATOM 619 C CA . GLY A 1 82 ? 15.660 -5.522 -11.716 1.00 68.44 82 GLY A CA 1
ATOM 620 C C . GLY A 1 82 ? 14.217 -5.735 -12.193 1.00 68.44 82 GLY A C 1
ATOM 621 O O . GLY A 1 82 ? 13.309 -5.636 -11.377 1.00 68.44 82 GLY A O 1
ATOM 622 N N . TYR A 1 83 ? 13.991 -6.057 -13.472 1.00 71.12 83 TYR A N 1
ATOM 623 C CA . TYR A 1 83 ? 12.656 -6.322 -14.036 1.00 71.12 83 TYR A CA 1
ATOM 624 C C . TYR A 1 83 ? 12.438 -7.771 -14.470 1.00 71.12 83 TYR A C 1
ATOM 626 O O . TYR A 1 83 ? 11.325 -8.141 -14.851 1.00 71.12 83 TYR A O 1
ATOM 634 N N . ASP A 1 84 ? 13.478 -8.603 -14.442 1.00 73.88 84 ASP A N 1
ATOM 635 C CA . ASP A 1 84 ? 13.300 -10.028 -14.673 1.00 73.88 84 ASP A CA 1
ATOM 636 C C . ASP A 1 84 ? 12.534 -10.676 -13.506 1.00 73.88 84 ASP A C 1
ATOM 638 O O . ASP A 1 84 ? 12.548 -10.208 -12.362 1.00 73.88 84 ASP A O 1
ATOM 642 N N . GLY A 1 85 ? 11.831 -11.773 -13.801 1.00 61.69 85 GLY A N 1
ATOM 643 C CA . GLY A 1 85 ? 10.982 -12.440 -12.816 1.00 61.69 85 GLY A CA 1
ATOM 644 C C . GLY A 1 85 ? 11.741 -12.915 -11.574 1.00 61.69 85 GLY A C 1
ATOM 645 O O . GLY A 1 85 ? 11.125 -13.066 -10.526 1.00 61.69 85 GLY A O 1
ATOM 646 N N . LYS A 1 86 ? 13.063 -13.115 -11.656 1.00 65.19 86 LYS A N 1
ATOM 647 C CA . LYS A 1 86 ? 13.899 -13.523 -10.525 1.00 65.19 86 LYS A CA 1
ATOM 648 C C . LYS A 1 86 ? 14.255 -12.330 -9.639 1.00 65.19 86 LYS A C 1
ATOM 650 O O . LYS A 1 86 ? 14.233 -12.478 -8.425 1.00 65.19 86 LYS A O 1
ATOM 655 N N . ALA A 1 87 ? 14.556 -11.171 -10.214 1.00 67.88 87 ALA A N 1
ATOM 656 C CA . ALA A 1 87 ? 14.835 -9.950 -9.471 1.00 67.88 87 ALA A CA 1
ATOM 657 C C . ALA A 1 87 ? 13.586 -9.446 -8.738 1.00 67.88 87 ALA A C 1
ATOM 659 O O . ALA A 1 87 ? 13.656 -9.194 -7.537 1.00 67.88 87 ALA A O 1
ATOM 660 N N . LEU A 1 88 ? 12.434 -9.425 -9.421 1.00 66.81 88 LEU A N 1
ATOM 661 C CA . LEU A 1 88 ? 11.144 -9.165 -8.777 1.00 66.81 88 LEU A CA 1
ATOM 662 C C . LEU A 1 88 ? 10.875 -10.205 -7.690 1.00 66.81 88 LEU A C 1
ATOM 664 O O . LEU A 1 88 ? 10.571 -9.843 -6.558 1.00 66.81 88 LEU A O 1
ATOM 668 N N . ALA A 1 89 ? 11.046 -11.497 -7.996 1.00 60.72 89 ALA A N 1
ATOM 669 C CA . ALA A 1 89 ? 10.864 -12.544 -7.001 1.00 60.72 89 ALA A CA 1
ATOM 670 C C . ALA A 1 89 ? 11.792 -12.373 -5.798 1.00 60.72 89 ALA A C 1
ATOM 672 O 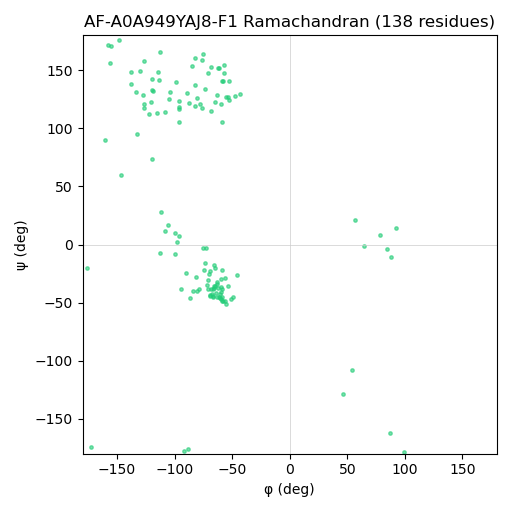O . ALA A 1 89 ? 11.316 -12.607 -4.706 1.00 60.72 89 ALA A O 1
ATOM 673 N N . GLU A 1 90 ? 13.053 -11.953 -5.938 1.00 63.72 90 GLU A N 1
ATOM 674 C CA . GLU A 1 90 ? 13.965 -11.698 -4.810 1.00 63.72 90 GLU A CA 1
ATOM 675 C C . GLU A 1 90 ? 13.607 -10.432 -4.018 1.00 63.72 90 GLU A C 1
ATOM 677 O O . GLU A 1 90 ? 13.720 -10.442 -2.789 1.00 63.72 90 GLU A O 1
ATOM 682 N N . GLU A 1 91 ? 13.113 -9.372 -4.669 1.00 65.62 91 GLU A N 1
ATOM 683 C CA . GLU A 1 91 ? 12.498 -8.234 -3.968 1.00 65.62 91 GLU A CA 1
ATOM 684 C C . GLU A 1 91 ? 11.297 -8.708 -3.125 1.00 65.62 91 GLU A C 1
ATOM 686 O O . GLU A 1 91 ? 11.217 -8.398 -1.935 1.00 65.62 91 GLU A O 1
ATOM 691 N N . PHE A 1 92 ? 10.433 -9.562 -3.687 1.00 59.84 92 PHE A N 1
ATOM 692 C CA . PHE A 1 92 ? 9.318 -10.193 -2.971 1.00 59.84 92 PHE A CA 1
ATOM 693 C C . PHE A 1 92 ? 9.764 -11.258 -1.953 1.00 59.84 92 PHE A C 1
ATOM 695 O O . PHE A 1 92 ? 9.114 -11.435 -0.929 1.00 59.84 92 PHE A O 1
ATOM 702 N N . ARG A 1 93 ? 10.879 -11.965 -2.177 1.00 52.97 93 ARG A N 1
ATOM 703 C CA . ARG A 1 93 ? 11.390 -13.045 -1.311 1.00 52.97 93 ARG A CA 1
ATOM 704 C C . ARG A 1 93 ? 12.020 -12.494 -0.043 1.00 52.97 93 ARG A C 1
ATOM 706 O O . ARG A 1 93 ? 12.105 -13.198 0.952 1.00 52.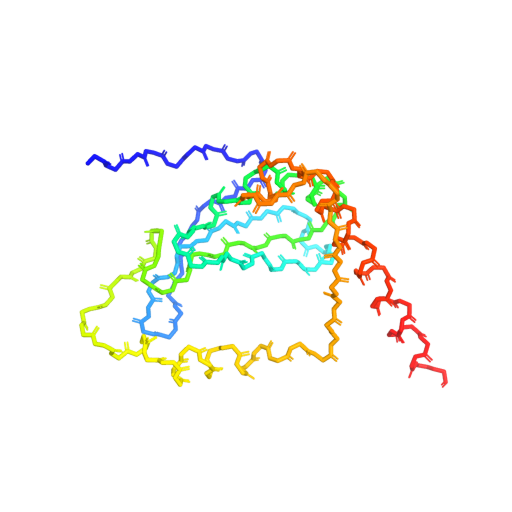97 93 ARG A O 1
ATOM 713 N N . ARG A 1 94 ? 12.451 -11.234 -0.032 1.00 54.84 94 ARG A N 1
ATOM 714 C CA . ARG A 1 94 ? 12.785 -10.539 1.223 1.00 54.84 94 ARG A CA 1
ATOM 715 C C . ARG A 1 94 ? 11.539 -10.160 2.026 1.00 54.84 94 ARG A C 1
ATOM 717 O O . ARG A 1 94 ? 11.652 -9.877 3.213 1.00 54.84 94 ARG A O 1
ATOM 724 N N . LEU A 1 95 ? 10.374 -10.200 1.383 1.00 58.97 95 LEU A N 1
ATOM 725 C CA . LEU A 1 95 ? 9.050 -9.945 1.937 1.00 58.97 95 LEU A CA 1
ATOM 726 C C . LEU A 1 95 ? 8.201 -11.228 1.983 1.00 58.97 95 LEU A C 1
ATOM 728 O O . LEU A 1 95 ? 6.979 -11.124 1.883 1.00 58.97 95 LEU A O 1
ATOM 732 N N . VAL A 1 96 ? 8.795 -12.433 2.092 1.00 5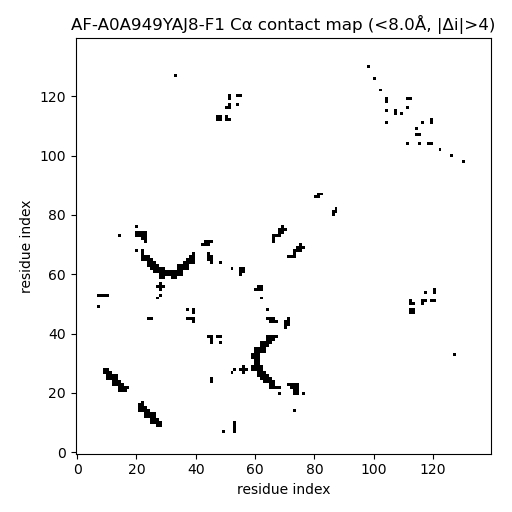8.97 96 VAL A N 1
ATOM 733 C CA . VAL A 1 96 ? 7.977 -13.647 2.290 1.00 58.97 96 VAL A CA 1
ATOM 734 C C . VAL A 1 96 ? 7.166 -13.463 3.564 1.00 58.97 96 VAL A C 1
ATOM 736 O O . VAL A 1 96 ? 7.698 -13.522 4.670 1.00 58.97 96 VAL A O 1
ATOM 739 N N . ALA A 1 97 ? 5.876 -13.202 3.388 1.00 64.50 97 ALA A N 1
ATOM 740 C CA . ALA A 1 97 ? 4.946 -13.123 4.487 1.00 64.50 97 ALA A CA 1
ATOM 741 C C . ALA A 1 97 ? 4.855 -14.515 5.116 1.00 64.50 97 ALA A C 1
ATOM 743 O O . ALA A 1 97 ? 4.544 -15.495 4.441 1.00 64.50 97 ALA A O 1
ATOM 744 N N . GLU A 1 98 ? 5.145 -14.601 6.411 1.00 70.69 98 GLU A N 1
ATOM 745 C CA . GLU A 1 98 ? 5.005 -15.846 7.174 1.00 70.69 98 GLU A CA 1
ATOM 746 C C . GLU A 1 98 ? 3.529 -16.227 7.361 1.00 70.69 98 GLU A C 1
ATOM 748 O O . GLU A 1 98 ? 3.203 -17.398 7.545 1.00 70.69 98 GLU A O 1
ATOM 753 N N . ASN A 1 99 ? 2.636 -15.239 7.261 1.00 73.75 99 ASN A N 1
ATOM 754 C CA . ASN A 1 99 ? 1.197 -15.418 7.301 1.00 73.75 99 ASN A CA 1
ATOM 755 C C . ASN A 1 99 ? 0.549 -14.770 6.076 1.00 73.75 99 ASN A C 1
ATOM 757 O O . ASN A 1 99 ? 0.681 -13.567 5.845 1.00 73.75 99 ASN A O 1
ATOM 761 N N . VAL A 1 100 ? -0.158 -15.585 5.298 1.00 80.25 100 VAL A N 1
ATOM 762 C CA . VAL A 1 100 ? -0.866 -15.162 4.091 1.00 80.25 100 VAL A CA 1
ATOM 763 C C . VAL A 1 100 ? -2.344 -15.470 4.271 1.00 80.25 100 VAL A C 1
ATOM 765 O O . VAL A 1 100 ? -2.728 -16.623 4.461 1.00 80.25 100 VAL A O 1
ATOM 768 N N . ALA A 1 101 ? -3.174 -14.436 4.158 1.00 79.06 101 ALA A N 1
ATOM 769 C CA . ALA A 1 101 ? -4.624 -14.550 4.120 1.00 79.06 101 ALA A CA 1
ATOM 770 C C . ALA A 1 101 ? -5.145 -14.125 2.742 1.00 79.06 101 ALA A C 1
ATOM 772 O O . ALA A 1 101 ? -4.646 -13.175 2.140 1.00 79.06 101 ALA A O 1
ATOM 773 N N . GLY A 1 102 ? -6.158 -14.837 2.252 1.00 84.50 102 GLY A N 1
ATOM 774 C CA . GLY A 1 102 ? -6.888 -14.507 1.032 1.00 84.50 102 GLY A CA 1
ATOM 775 C C . GLY A 1 102 ? -8.385 -14.434 1.309 1.00 84.50 102 GLY A C 1
ATOM 776 O O . GLY A 1 102 ? -8.871 -15.023 2.274 1.00 84.50 102 GLY A O 1
ATOM 777 N N . GLY A 1 103 ? -9.117 -13.720 0.459 1.00 85.75 103 GLY A N 1
ATOM 778 C CA . GLY A 1 103 ? -10.559 -13.544 0.590 1.00 85.75 103 GLY A CA 1
ATOM 779 C C . GLY A 1 103 ? -11.212 -13.169 -0.735 1.00 85.75 103 GLY A C 1
ATOM 780 O O . GLY A 1 103 ? -10.527 -12.901 -1.723 1.00 85.75 103 GLY A O 1
ATOM 781 N N . VAL A 1 104 ? -12.542 -13.165 -0.739 1.00 88.50 104 VAL A N 1
ATOM 782 C CA . VAL A 1 104 ? -13.373 -12.749 -1.873 1.00 88.50 104 VAL A CA 1
ATOM 783 C C . VAL A 1 104 ? -14.231 -11.580 -1.416 1.00 88.50 104 VAL A C 1
ATOM 785 O O . VAL A 1 104 ? -14.825 -11.637 -0.342 1.00 88.50 104 VAL A O 1
ATOM 788 N N . ILE A 1 105 ? -14.285 -10.532 -2.233 1.00 89.38 105 ILE A N 1
ATOM 789 C CA . ILE A 1 105 ? -15.220 -9.423 -2.059 1.00 89.38 105 ILE A CA 1
ATOM 790 C C . ILE A 1 105 ? -16.260 -9.560 -3.163 1.00 89.38 105 ILE A C 1
ATOM 792 O O . ILE A 1 105 ? -15.933 -9.466 -4.348 1.00 89.38 105 ILE A O 1
ATOM 796 N N . ASP A 1 106 ? -17.501 -9.826 -2.768 1.00 87.62 106 ASP A N 1
ATOM 797 C CA . ASP A 1 106 ? -18.594 -10.027 -3.710 1.00 87.62 106 ASP A CA 1
ATOM 798 C C . ASP A 1 106 ? -18.843 -8.775 -4.561 1.00 87.62 106 ASP A C 1
ATOM 800 O O . ASP A 1 106 ? -18.600 -7.639 -4.150 1.00 87.62 106 ASP A O 1
ATOM 804 N N . SER A 1 107 ? -19.364 -8.987 -5.772 1.00 85.50 107 SER A N 1
ATOM 805 C CA . SER A 1 107 ? -19.728 -7.918 -6.718 1.00 85.50 107 SER A CA 1
ATOM 806 C C . SER A 1 107 ? -18.587 -6.960 -7.096 1.00 85.50 107 SER A C 1
ATOM 808 O O . SER A 1 107 ? -18.849 -5.859 -7.574 1.00 85.50 107 SER A O 1
ATOM 810 N N . SER A 1 108 ? -17.334 -7.383 -6.919 1.00 83.94 108 SER A N 1
ATOM 811 C CA . SER A 1 108 ? -16.137 -6.617 -7.272 1.00 83.94 108 SER A CA 1
ATOM 812 C C . SER A 1 108 ? -15.185 -7.483 -8.102 1.00 83.94 108 SER A C 1
ATOM 814 O O . SER A 1 108 ? -15.158 -8.704 -7.944 1.00 83.94 108 SER A O 1
ATOM 816 N N . GLY A 1 109 ? -14.406 -6.890 -9.009 1.00 76.75 109 GLY A N 1
ATOM 817 C CA . GLY A 1 109 ? -13.524 -7.689 -9.866 1.00 76.75 109 GLY A CA 1
ATOM 818 C C . GLY A 1 109 ? -12.605 -6.933 -10.817 1.00 76.75 109 GLY A C 1
ATOM 819 O O . GLY A 1 109 ? -11.600 -7.507 -11.232 1.00 76.75 109 GLY A O 1
ATOM 820 N N . HIS A 1 110 ? -12.888 -5.670 -11.149 1.00 79.38 110 HIS A N 1
ATOM 821 C CA . HIS A 1 110 ? -11.975 -4.906 -12.006 1.00 79.38 110 HIS A CA 1
ATOM 822 C C . HIS A 1 110 ? -10.897 -4.240 -11.170 1.00 79.38 110 HIS A C 1
ATOM 824 O O . HIS A 1 110 ? -9.719 -4.304 -11.523 1.00 79.38 110 HIS A O 1
ATOM 830 N N . PHE A 1 111 ? -11.291 -3.600 -10.064 1.00 84.88 111 PHE A N 1
ATOM 831 C CA . PHE A 1 111 ? -10.344 -2.898 -9.215 1.00 84.88 111 PHE A CA 1
ATOM 832 C C . PHE A 1 111 ? -10.895 -2.659 -7.798 1.00 84.88 111 PHE A C 1
ATOM 834 O O . PHE A 1 111 ? -11.508 -1.634 -7.497 1.00 84.88 111 PHE A O 1
ATOM 841 N N . LEU A 1 112 ? -10.641 -3.632 -6.915 1.00 90.75 112 LEU A N 1
ATOM 842 C CA . LEU A 1 112 ? -11.200 -3.715 -5.556 1.00 90.75 112 LEU A CA 1
ATOM 843 C C . LEU A 1 112 ? -11.076 -2.427 -4.719 1.00 90.75 112 LEU A C 1
ATOM 845 O O . LEU A 1 112 ? -12.073 -2.039 -4.112 1.00 90.75 112 LEU A O 1
ATOM 849 N N . PRO A 1 113 ? -9.922 -1.726 -4.683 1.00 91.94 113 PRO A N 1
ATOM 850 C CA . PRO A 1 113 ? -9.785 -0.511 -3.877 1.00 91.94 113 PRO A CA 1
ATOM 851 C C . PRO A 1 113 ? -10.690 0.643 -4.330 1.00 91.94 113 PRO A C 1
ATOM 853 O O . PRO A 1 113 ? -10.941 1.560 -3.553 1.00 91.94 113 PRO A O 1
ATOM 856 N N . GLU A 1 114 ? -11.173 0.619 -5.576 1.00 90.81 114 GLU A N 1
ATOM 857 C CA . GLU A 1 114 ? -12.088 1.635 -6.105 1.00 90.81 114 GLU A CA 1
ATOM 858 C C . GLU A 1 114 ? -13.549 1.236 -5.985 1.00 90.81 114 GLU A C 1
ATOM 860 O O . GLU A 1 114 ? -14.387 2.107 -5.735 1.00 90.81 114 GLU A O 1
ATOM 865 N N . GLU A 1 115 ? -13.829 -0.050 -6.212 1.00 92.81 115 GLU A N 1
ATOM 866 C CA . GLU A 1 115 ? -15.175 -0.624 -6.253 1.00 92.81 115 GLU A CA 1
ATOM 867 C C . GLU A 1 115 ? -15.741 -0.857 -4.846 1.00 92.81 115 GLU A C 1
ATOM 869 O O . GLU A 1 115 ? -16.926 -0.615 -4.626 1.00 92.81 115 GLU A O 1
ATOM 874 N N . ALA A 1 116 ? -14.905 -1.288 -3.894 1.00 94.94 116 ALA A N 1
ATOM 875 C CA . ALA A 1 116 ? -15.331 -1.654 -2.542 1.00 94.94 116 ALA A CA 1
ATOM 876 C C . ALA A 1 116 ? -14.262 -1.332 -1.470 1.00 94.94 116 ALA A C 1
ATOM 878 O O . ALA A 1 116 ? -13.788 -2.237 -0.771 1.00 94.94 116 ALA A O 1
ATOM 879 N N . PRO A 1 117 ? -13.848 -0.058 -1.312 1.00 95.06 117 PRO A N 1
ATOM 880 C CA . PRO A 1 117 ? -12.767 0.316 -0.398 1.00 95.06 117 PRO A CA 1
ATOM 881 C C . PRO A 1 117 ? -13.045 -0.062 1.063 1.00 95.06 117 PRO A C 1
ATOM 883 O O . PRO A 1 117 ? -12.128 -0.481 1.766 1.00 95.06 117 PRO A O 1
ATOM 886 N N . GLU A 1 118 ? -14.289 0.030 1.533 1.00 95.81 118 GLU A N 1
ATOM 887 C CA . GLU A 1 118 ? -14.650 -0.311 2.912 1.00 95.81 118 GLU A CA 1
ATOM 888 C C . GLU A 1 118 ? -14.519 -1.815 3.195 1.00 95.81 118 GLU A C 1
ATOM 890 O O . GLU A 1 118 ? -14.068 -2.207 4.272 1.00 95.81 118 GLU A O 1
ATOM 895 N N . GLU A 1 119 ? -14.876 -2.663 2.228 1.00 94.94 119 GLU A N 1
ATOM 896 C CA . GLU A 1 119 ? -14.766 -4.124 2.339 1.00 94.94 119 GLU A CA 1
ATOM 897 C C . GLU A 1 119 ? -13.308 -4.586 2.291 1.00 94.94 119 GLU A C 1
ATOM 899 O O . GLU A 1 119 ? -12.895 -5.465 3.055 1.00 94.94 119 GLU A O 1
ATOM 904 N N . VAL A 1 120 ? -12.497 -3.934 1.451 1.00 94.62 120 VAL A N 1
ATOM 905 C CA . VAL A 1 120 ? -11.042 -4.120 1.433 1.00 94.62 120 VAL A CA 1
ATOM 906 C C . VAL A 1 120 ? -10.455 -3.793 2.806 1.00 94.62 120 VAL A C 1
ATOM 908 O O . VAL A 1 120 ? -9.710 -4.595 3.367 1.00 94.62 120 VAL A O 1
ATOM 911 N N . VAL A 1 121 ? -10.821 -2.647 3.384 1.00 95.56 121 VAL A N 1
ATOM 912 C CA . VAL A 1 121 ? -10.329 -2.220 4.703 1.00 95.56 121 VAL A CA 1
ATOM 913 C C . VAL A 1 121 ? -10.759 -3.187 5.796 1.00 95.56 121 VAL A C 1
ATOM 915 O O . VAL A 1 121 ? -9.926 -3.574 6.611 1.00 95.56 121 VAL A O 1
ATOM 918 N N . ARG A 1 122 ? -12.025 -3.620 5.801 1.00 94.69 122 ARG A N 1
ATOM 919 C CA . ARG A 1 122 ? -12.517 -4.612 6.766 1.00 94.69 122 ARG A CA 1
ATOM 920 C C . ARG A 1 122 ? -11.692 -5.893 6.706 1.00 94.69 122 ARG A C 1
ATOM 922 O O . ARG A 1 122 ? -11.186 -6.335 7.731 1.00 94.69 122 ARG A O 1
ATOM 929 N N . SER A 1 123 ? -11.479 -6.416 5.500 1.00 92.75 123 SER A N 1
ATOM 930 C CA . SER A 1 123 ? -10.698 -7.637 5.280 1.00 92.75 123 SER A CA 1
ATOM 931 C C . SER A 1 123 ? -9.255 -7.502 5.785 1.00 92.75 123 SER A C 1
ATOM 933 O O . SER A 1 123 ? -8.727 -8.417 6.416 1.00 92.75 123 SER A O 1
ATOM 935 N N . LEU A 1 124 ? -8.619 -6.347 5.555 1.00 92.25 124 LEU A N 1
ATOM 936 C CA . LEU A 1 124 ? -7.266 -6.065 6.046 1.00 92.25 124 LEU A CA 1
ATOM 937 C C . LEU A 1 124 ? -7.214 -5.970 7.579 1.00 92.25 124 LEU A C 1
ATOM 939 O O . LEU A 1 124 ? -6.315 -6.537 8.199 1.00 92.25 124 LEU A O 1
ATOM 943 N N . LEU A 1 125 ? -8.170 -5.278 8.201 1.00 93.06 125 LEU A N 1
ATOM 944 C CA . LEU A 1 125 ? -8.227 -5.128 9.658 1.00 93.06 125 LEU A CA 1
ATOM 945 C C . LEU A 1 125 ? -8.501 -6.459 10.363 1.00 93.06 125 LEU A C 1
ATOM 947 O O . LEU A 1 125 ? -7.884 -6.737 11.392 1.00 93.06 125 LEU A O 1
ATOM 951 N N . ASP A 1 126 ? -9.363 -7.300 9.794 1.00 91.25 126 ASP A N 1
ATOM 952 C CA . ASP A 1 126 ? -9.617 -8.641 10.315 1.00 91.25 126 ASP A CA 1
ATOM 953 C C . ASP A 1 126 ? -8.335 -9.482 10.295 1.00 91.25 126 ASP A C 1
ATOM 955 O O . ASP A 1 126 ? -7.985 -10.088 11.311 1.00 91.25 126 ASP A O 1
ATOM 959 N N . ALA A 1 127 ? -7.579 -9.454 9.190 1.00 86.75 127 ALA A N 1
ATOM 960 C CA . ALA A 1 127 ? -6.297 -10.151 9.081 1.00 86.75 127 ALA A CA 1
ATOM 961 C C . ALA A 1 127 ? -5.271 -9.660 10.123 1.00 86.75 127 ALA A C 1
ATOM 963 O O . ALA A 1 127 ? -4.658 -10.474 10.820 1.00 86.75 127 ALA A O 1
ATOM 964 N N . LEU A 1 128 ? -5.137 -8.339 10.299 1.00 84.88 128 LEU A N 1
ATOM 965 C CA . LEU A 1 128 ? -4.263 -7.739 11.319 1.00 84.88 128 LEU A CA 1
ATOM 966 C C . LEU A 1 128 ? -4.690 -8.113 12.748 1.00 84.88 128 LEU A C 1
ATOM 968 O O . LEU A 1 128 ? -3.850 -8.362 13.616 1.00 84.88 128 LEU A O 1
ATOM 972 N N . GLY A 1 129 ? -5.998 -8.189 13.005 1.00 84.44 129 GLY A N 1
ATOM 973 C CA . GLY A 1 129 ? -6.541 -8.604 14.296 1.00 84.44 129 GLY A CA 1
ATOM 974 C C . GLY A 1 129 ? -6.231 -10.065 14.640 1.00 84.44 129 GLY A C 1
ATOM 975 O O . GLY A 1 129 ? -5.955 -10.372 15.803 1.00 84.44 129 GLY A O 1
ATOM 976 N N . GLN A 1 130 ? -6.245 -10.971 13.655 1.00 70.81 130 GLN A N 1
ATOM 977 C CA . GLN A 1 130 ? -5.861 -12.375 13.868 1.00 70.81 130 GLN A CA 1
ATOM 978 C C . GLN A 1 130 ? -4.360 -12.516 14.152 1.00 70.81 130 GLN A C 1
ATOM 980 O O . GLN A 1 130 ? -3.978 -13.200 15.102 1.00 70.81 130 GLN A O 1
ATOM 985 N N . GLU A 1 131 ? -3.517 -11.815 13.390 1.00 68.38 131 GLU A N 1
ATOM 986 C CA . GLU A 1 131 ? -2.063 -11.732 13.600 1.00 68.38 131 GLU A CA 1
ATOM 987 C C . GLU A 1 131 ? -1.704 -11.347 15.043 1.00 68.38 131 GLU A C 1
ATOM 989 O O . GLU A 1 131 ? -0.872 -11.988 15.694 1.00 68.38 131 GLU A O 1
ATOM 994 N N . GLN A 1 132 ? -2.366 -10.319 15.580 1.00 73.25 132 GLN A N 1
ATOM 995 C CA . GLN A 1 132 ? -2.087 -9.838 16.932 1.00 73.25 132 GLN A CA 1
ATOM 996 C C . GLN A 1 132 ? -2.457 -10.876 18.006 1.00 73.25 132 GLN A C 1
ATOM 998 O O . GLN A 1 132 ? -1.740 -11.019 19.000 1.00 73.25 132 GLN A O 1
ATOM 1003 N N . LYS A 1 133 ? -3.539 -11.643 17.796 1.00 68.88 133 LYS A N 1
ATOM 1004 C CA . LYS A 1 133 ? -3.949 -12.740 18.692 1.00 68.88 133 LYS A CA 1
ATOM 1005 C C . LYS A 1 133 ? -2.962 -13.910 18.666 1.00 68.88 133 LYS A C 1
ATOM 1007 O O . LYS A 1 133 ? -2.620 -14.423 19.732 1.00 68.88 133 LYS A O 1
ATOM 1012 N N . LEU A 1 134 ? -2.476 -14.298 17.483 1.00 62.53 134 LEU A N 1
ATOM 1013 C CA . LEU A 1 134 ? -1.456 -15.344 17.307 1.00 62.53 134 LEU A CA 1
ATOM 1014 C C . LEU A 1 134 ? -0.155 -14.988 18.043 1.00 62.53 134 LEU A C 1
ATOM 1016 O O . LEU A 1 134 ? 0.371 -15.783 18.821 1.00 62.53 134 LEU A O 1
ATOM 1020 N N . LYS A 1 135 ? 0.326 -13.750 17.885 1.00 69.50 135 LYS A N 1
ATOM 1021 C CA . LYS A 1 135 ? 1.543 -13.273 18.566 1.00 69.50 135 LYS A CA 1
ATOM 1022 C C . LYS A 1 135 ? 1.387 -13.217 20.089 1.00 69.50 135 LYS A C 1
ATOM 1024 O O . LYS A 1 135 ? 2.330 -13.542 20.807 1.00 69.50 135 LYS A O 1
ATOM 1029 N N . SER A 1 136 ? 0.194 -12.873 20.580 1.00 69.88 136 SER A N 1
ATOM 1030 C CA . SER A 1 136 ? -0.111 -12.857 22.017 1.00 69.88 136 SER A CA 1
ATOM 1031 C C . SER A 1 136 ? -0.196 -14.252 22.647 1.00 69.88 136 SER A C 1
ATOM 1033 O O . SER A 1 136 ? -0.006 -14.367 23.854 1.00 69.88 136 SER A O 1
ATOM 1035 N N . THR A 1 137 ? -0.503 -15.297 21.874 1.00 67.88 137 THR A N 1
ATOM 1036 C CA . THR A 1 137 ? -0.611 -16.681 22.376 1.00 67.88 137 THR A CA 1
ATOM 1037 C C . THR A 1 137 ? 0.709 -17.445 22.309 1.00 67.88 137 THR A C 1
ATOM 1039 O O . THR A 1 137 ? 0.923 -18.337 23.120 1.00 67.88 137 THR A O 1
ATOM 1042 N N . ALA A 1 138 ? 1.632 -17.056 21.425 1.00 61.25 138 ALA A N 1
ATOM 1043 C CA . ALA A 1 138 ? 2.969 -17.652 21.320 1.00 61.25 138 ALA A CA 1
ATOM 1044 C C . ALA A 1 138 ? 3.942 -17.279 22.468 1.00 61.25 138 ALA A C 1
ATOM 1046 O O . ALA A 1 138 ? 5.076 -17.745 22.474 1.00 6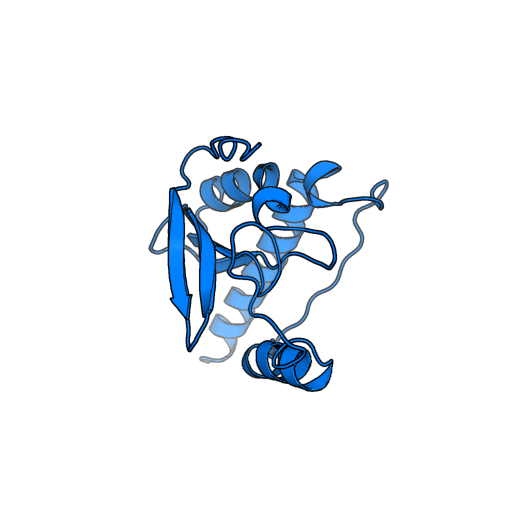1.25 138 ALA A O 1
ATOM 1047 N N . HIS A 1 139 ? 3.525 -16.425 23.413 1.00 52.78 139 HIS A N 1
ATOM 1048 C CA . HIS A 1 139 ? 4.323 -15.973 24.567 1.00 52.78 139 HIS A CA 1
ATOM 1049 C C . HIS A 1 139 ? 3.890 -16.618 25.906 1.00 52.78 139 HIS A C 1
ATOM 1051 O O . HIS A 1 139 ? 4.236 -16.093 26.966 1.00 52.78 139 HIS A O 1
ATOM 1057 N N . ILE A 1 140 ? 3.122 -17.717 25.872 1.00 42.72 140 ILE A N 1
ATOM 1058 C CA . ILE A 1 140 ? 2.692 -18.492 27.056 1.00 42.72 140 ILE A CA 1
ATOM 1059 C C . ILE A 1 140 ? 3.452 -19.816 27.118 1.00 42.72 140 ILE A C 1
ATOM 1061 O O . ILE A 1 140 ? 3.551 -20.475 26.060 1.00 42.72 140 ILE A O 1
#